Protein AF-A0A2M7KY69-F1 (afdb_monomer)

Secondary structure (DSSP, 8-state):
-PPPP-EE--S--TT-TTS----SHHHHHHHHHHHHHTT-SEEEE--TT-HHHHHHHHHHH--PEEEE--TTS-GGGGHHHHHTT-SEE--------

Nearest PDB structures (foldseek):
  6dwe-assembly1_A  TM=6.447E-01  e=4.186E-02  Mycobacterium tuberculosis H37Rv
  2qde-assembly1_E  TM=6.781E-01  e=7.116E-02  Aromatoleum aromaticum EbN1
  4aeo-assembly2_B  TM=5.671E-01  e=6.347E-01  Pseudomonas putida KT2440
  4p98-assembly1_A  TM=5.682E-01  e=2.555E+00  Conexibacter woesei DSM 14684
  7tnb-assembly1_AAA  TM=5.564E-01  e=2.730E+00  Caulobacter segnis

Sequence (97 aa):
MHPLIITATPNICWLKSEVDYPRTPEAIAEEAALCQQNGATILHTHAEGKWAETIAAVRTKCDIIVQCGMSSLPIPERMEVYENKADMISIILNHHD

pLDDT: mean 92.4, std 8.58, range [51.28, 98.69]

Radius of gyration: 13.69 Å; Cα contacts (8 Å, |Δi|>4): 145; chains: 1; bounding box: 34×30×38 Å

Solvent-accessible surface area (backbone atoms only — not comparable to full-atom values): 5874 Å² total; per-residue (Å²): 136,80,89,82,84,36,74,41,66,68,53,87,38,88,93,45,73,86,55,83,60,55,86,46,39,64,48,42,16,53,52,44,38,53,41,36,78,73,61,28,51,30,38,39,42,72,50,88,97,39,49,63,56,27,56,52,37,28,62,74,64,35,91,56,42,45,27,46,54,50,59,88,54,59,72,81,78,50,45,64,45,64,76,60,60,54,78,37,70,53,75,68,90,69,81,89,130

Foldseek 3Di:
DDDDAAEDEQEQDPVCNVDDGDADLQRLLVVLLVCVVVPHQEYEYEHQPCQLSNQVSNVVRDDHQYEYEDQPDPPVSCVVCVVSVHRHYDHDPDDDD

Mean predicted aligned error: 3.72 Å

Structure (mmCIF, N/CA/C/O backbone):
data_AF-A0A2M7KY69-F1
#
_entry.id   AF-A0A2M7KY69-F1
#
loop_
_atom_site.group_PDB
_atom_site.id
_atom_site.type_symbol
_atom_site.label_atom_id
_atom_site.label_alt_id
_atom_site.label_comp_id
_atom_site.label_asym_id
_atom_site.label_entity_id
_atom_site.label_seq_id
_atom_site.pdbx_PDB_ins_code
_atom_site.Cartn_x
_atom_site.Cartn_y
_atom_site.Cartn_z
_atom_site.occupancy
_atom_site.B_iso_or_equiv
_atom_site.auth_seq_id
_atom_site.auth_comp_id
_atom_site.auth_asym_id
_atom_site.auth_atom_id
_atom_site.pdbx_PDB_model_num
ATOM 1 N N . MET A 1 1 ? -22.003 -5.405 17.801 1.00 77.12 1 MET A N 1
ATOM 2 C CA . MET A 1 1 ? -21.566 -4.596 16.641 1.00 77.12 1 MET A CA 1
ATOM 3 C C . MET A 1 1 ? -20.312 -5.251 16.077 1.00 77.12 1 MET A C 1
ATOM 5 O O . MET A 1 1 ? -19.524 -5.737 16.880 1.00 77.12 1 MET A O 1
ATOM 9 N N . HIS A 1 2 ? -20.160 -5.363 14.757 1.00 92.44 2 HIS A N 1
ATOM 10 C CA . HIS A 1 2 ? -18.947 -5.932 14.153 1.00 92.44 2 HIS A CA 1
ATOM 11 C C . HIS A 1 2 ? -17.930 -4.812 13.890 1.00 92.44 2 HIS A C 1
ATOM 13 O O . HIS A 1 2 ? -18.352 -3.751 13.428 1.00 92.44 2 HIS A O 1
ATOM 19 N N . PRO A 1 3 ? -16.636 -5.005 14.202 1.00 94.62 3 PRO A N 1
ATOM 20 C CA . PRO A 1 3 ? -15.606 -4.018 13.887 1.00 94.62 3 PRO A CA 1
ATOM 21 C C . PRO A 1 3 ? -15.548 -3.726 12.381 1.00 94.62 3 PRO A C 1
ATOM 23 O O . PRO A 1 3 ? -15.645 -4.648 11.571 1.00 94.62 3 PRO A O 1
ATOM 26 N N . LEU A 1 4 ? -15.374 -2.455 12.014 1.00 96.38 4 LEU A N 1
ATOM 27 C CA . LEU A 1 4 ? -15.149 -2.028 10.632 1.00 96.38 4 LEU A CA 1
ATOM 28 C C . LEU A 1 4 ? -13.642 -1.930 10.371 1.00 96.38 4 LEU A C 1
ATOM 30 O O . LEU A 1 4 ? -12.925 -1.294 11.137 1.00 96.38 4 LEU A O 1
ATOM 34 N N . ILE A 1 5 ? -13.180 -2.538 9.279 1.00 97.81 5 ILE A N 1
ATOM 35 C CA . ILE A 1 5 ? -11.807 -2.399 8.784 1.00 97.81 5 ILE A CA 1
ATOM 36 C C . ILE A 1 5 ? -11.817 -1.342 7.685 1.00 97.81 5 ILE A C 1
ATOM 38 O O . ILE A 1 5 ? -12.552 -1.476 6.706 1.00 97.81 5 ILE A O 1
ATOM 42 N N . ILE A 1 6 ? -10.992 -0.310 7.840 1.00 98.38 6 ILE A N 1
ATOM 43 C CA . ILE A 1 6 ? -10.828 0.754 6.850 1.00 98.38 6 ILE A CA 1
ATOM 44 C C . ILE A 1 6 ? -9.428 0.626 6.252 1.00 98.38 6 ILE A C 1
ATOM 46 O O . ILE A 1 6 ? -8.431 0.666 6.975 1.00 98.38 6 ILE A O 1
ATOM 50 N N . THR A 1 7 ? -9.362 0.469 4.929 1.00 98.38 7 THR A N 1
ATOM 51 C CA . THR A 1 7 ? -8.107 0.512 4.166 1.00 98.38 7 THR A CA 1
ATOM 52 C C . THR A 1 7 ? -7.972 1.876 3.507 1.00 98.38 7 THR A C 1
ATOM 54 O O . THR A 1 7 ? -8.854 2.277 2.749 1.00 98.38 7 THR A O 1
ATOM 57 N N . ALA A 1 8 ? -6.878 2.579 3.787 1.00 97.88 8 ALA A N 1
ATOM 58 C CA . ALA A 1 8 ? -6.515 3.815 3.107 1.00 97.88 8 ALA A CA 1
ATOM 59 C C . ALA A 1 8 ? -5.542 3.520 1.959 1.00 97.88 8 ALA A C 1
ATOM 61 O O . ALA A 1 8 ? -4.653 2.681 2.094 1.0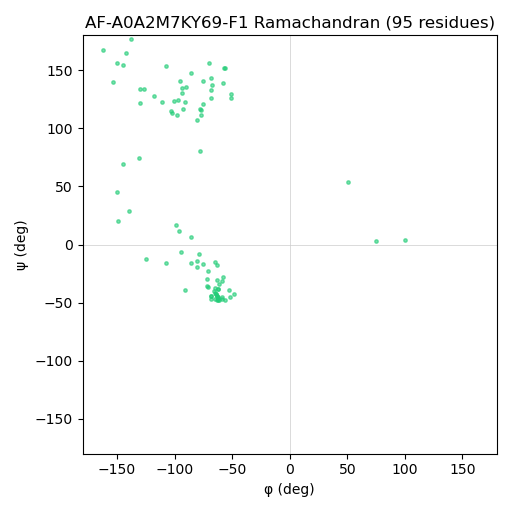0 97.88 8 ALA A O 1
ATOM 62 N N . THR A 1 9 ? -5.698 4.214 0.830 1.00 96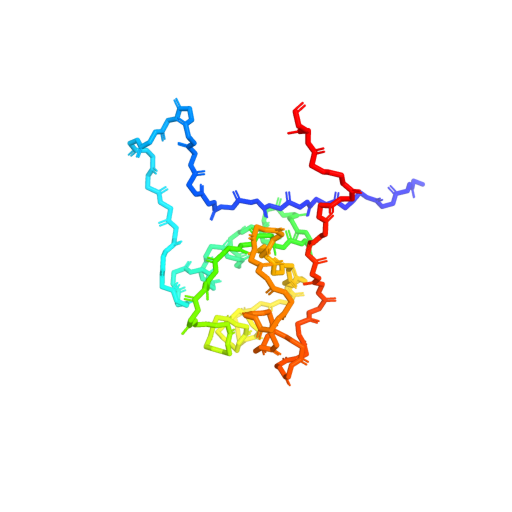.50 9 THR A N 1
ATOM 63 C CA . THR A 1 9 ? -4.825 4.062 -0.346 1.00 96.50 9 THR A CA 1
ATOM 64 C C . THR A 1 9 ? -4.354 5.427 -0.850 1.00 96.50 9 THR A C 1
ATOM 66 O O . THR A 1 9 ? -4.862 5.917 -1.859 1.00 96.50 9 THR A O 1
ATOM 69 N N . PRO A 1 10 ? -3.411 6.076 -0.142 1.00 94.69 10 PRO A N 1
ATOM 70 C CA . PRO A 1 10 ? -2.832 7.345 -0.566 1.00 94.69 10 PRO A CA 1
ATOM 71 C C . PRO A 1 10 ? -1.792 7.098 -1.666 1.00 94.69 10 PRO A C 1
ATOM 73 O O . PRO A 1 10 ? -0.592 7.006 -1.416 1.00 94.69 10 PRO A O 1
ATOM 76 N N . ASN A 1 11 ? -2.268 6.927 -2.896 1.00 91.88 11 ASN A N 1
ATOM 77 C CA . ASN A 1 11 ? -1.440 6.650 -4.065 1.00 91.88 11 ASN A CA 1
ATOM 78 C C . ASN A 1 11 ? -1.934 7.461 -5.274 1.00 91.88 11 ASN A C 1
ATOM 80 O O . ASN A 1 11 ? -2.943 8.163 -5.194 1.00 91.88 11 ASN A O 1
ATOM 84 N N . ILE A 1 12 ? -1.229 7.358 -6.400 1.00 90.81 12 ILE A N 1
ATOM 85 C CA . ILE A 1 12 ? -1.569 8.038 -7.646 1.00 90.81 12 ILE A CA 1
ATOM 86 C C . ILE A 1 12 ? -3.037 7.809 -8.044 1.00 90.81 12 ILE A C 1
ATOM 88 O O . ILE A 1 12 ? -3.507 6.680 -8.195 1.00 90.81 12 ILE A O 1
ATOM 92 N N . CYS A 1 13 ? -3.761 8.905 -8.273 1.00 89.75 13 CYS A N 1
ATOM 93 C CA . CYS A 1 13 ? -5.124 8.874 -8.787 1.00 89.75 13 CYS A CA 1
ATOM 94 C C . CYS A 1 13 ? -5.114 9.107 -10.298 1.00 89.75 13 CYS A C 1
ATOM 96 O O . CYS A 1 13 ? -4.844 10.207 -10.769 1.00 89.75 13 CYS A O 1
ATOM 98 N N . TRP A 1 14 ? -5.459 8.084 -11.079 1.00 88.81 14 TRP A N 1
ATOM 99 C CA . TRP A 1 14 ? -5.416 8.168 -12.544 1.00 88.81 14 TRP A CA 1
ATOM 100 C C . TRP A 1 14 ? -6.522 9.069 -13.111 1.00 88.81 14 TRP A C 1
ATOM 102 O O . TRP A 1 14 ? -6.391 9.606 -14.205 1.00 88.81 14 TRP A O 1
ATOM 112 N N . LEU A 1 15 ? -7.606 9.254 -12.352 1.00 93.56 15 LEU A N 1
ATOM 113 C CA . LEU A 1 15 ? -8.715 10.145 -12.706 1.00 93.56 15 LEU A CA 1
ATOM 114 C C . LEU A 1 15 ? -8.421 11.618 -12.387 1.00 93.56 15 LEU A C 1
ATOM 116 O O . LEU A 1 15 ? -9.112 12.494 -12.899 1.00 93.56 15 LEU A O 1
ATOM 120 N N . LYS A 1 16 ? -7.444 11.877 -11.509 1.00 94.38 16 LYS A N 1
ATOM 121 C CA . LYS A 1 16 ? -7.034 13.208 -11.046 1.00 94.38 16 LYS A CA 1
ATOM 122 C C . LYS A 1 16 ? -5.523 13.238 -10.827 1.00 94.38 16 LYS A C 1
ATOM 124 O O . LYS A 1 16 ? -5.047 13.271 -9.692 1.00 94.38 16 LYS A O 1
ATOM 129 N N . SER A 1 17 ? -4.771 13.166 -11.922 1.00 91.31 17 SER A N 1
ATOM 130 C CA . SER A 1 17 ? -3.306 13.057 -11.911 1.00 91.31 17 SER A CA 1
ATOM 131 C C . SER A 1 17 ? -2.589 14.260 -11.291 1.00 91.31 17 SER A C 1
ATOM 133 O O . SER A 1 17 ? -1.413 14.174 -10.957 1.00 91.31 17 SER A O 1
ATOM 135 N N . GLU A 1 18 ? -3.280 15.391 -11.171 1.00 94.19 18 GLU A N 1
ATOM 136 C CA . GLU A 1 18 ? -2.792 16.616 -10.544 1.00 94.19 18 GLU A CA 1
ATOM 137 C C . GLU A 1 18 ? -2.759 16.551 -9.012 1.00 94.19 18 GLU A C 1
ATOM 139 O O . GLU A 1 18 ? -2.118 17.388 -8.378 1.00 94.19 18 GLU A O 1
ATOM 144 N N . VAL A 1 19 ? -3.460 15.586 -8.410 1.00 93.88 19 VAL A N 1
ATOM 145 C CA . VAL A 1 19 ? -3.485 15.412 -6.957 1.00 93.88 19 VAL A CA 1
ATOM 146 C C . VAL A 1 19 ? -2.171 14.779 -6.514 1.00 93.88 19 VAL A C 1
ATOM 148 O O . VAL A 1 19 ? -1.809 13.686 -6.953 1.00 93.88 19 VAL A O 1
ATOM 151 N N . ASP A 1 20 ? -1.453 15.486 -5.644 1.00 93.69 20 ASP A N 1
ATOM 152 C CA . ASP A 1 20 ? -0.196 15.000 -5.087 1.00 93.69 20 ASP A CA 1
ATOM 153 C C . ASP A 1 20 ? -0.424 13.833 -4.114 1.00 93.69 20 ASP A C 1
ATOM 155 O O . ASP A 1 20 ? -1.507 13.666 -3.551 1.00 93.69 20 ASP A O 1
ATOM 159 N N . TYR A 1 21 ? 0.605 13.010 -3.934 1.00 94.88 21 TYR A N 1
ATOM 160 C CA . TYR A 1 21 ? 0.562 11.815 -3.092 1.00 94.88 21 TYR A CA 1
ATOM 161 C C . TYR A 1 21 ? 1.959 11.531 -2.510 1.00 94.88 21 TYR A C 1
ATOM 163 O O . TYR A 1 21 ? 2.960 11.976 -3.086 1.00 94.88 21 TYR A O 1
ATOM 171 N N . PRO A 1 22 ? 2.072 10.811 -1.377 1.00 96.88 22 PRO A N 1
ATOM 172 C CA . PRO A 1 22 ? 3.367 10.547 -0.753 1.00 96.88 22 PRO A CA 1
ATOM 173 C C . PRO A 1 22 ? 4.229 9.611 -1.616 1.00 96.88 22 PRO A C 1
ATOM 175 O O . PRO A 1 22 ? 3.758 8.582 -2.094 1.00 96.88 22 PRO A O 1
ATOM 178 N N . ARG A 1 23 ? 5.510 9.962 -1.812 1.00 95.12 23 ARG A N 1
ATOM 179 C CA . ARG A 1 23 ? 6.456 9.206 -2.673 1.00 95.12 23 ARG A CA 1
ATOM 180 C C . ARG A 1 23 ? 7.749 8.766 -1.984 1.00 95.12 23 ARG A C 1
ATOM 182 O O . ARG A 1 23 ? 8.522 8.001 -2.561 1.00 95.12 23 ARG A O 1
ATOM 189 N N . THR A 1 24 ? 8.045 9.295 -0.799 1.00 97.56 24 THR A N 1
ATOM 190 C CA . THR A 1 24 ? 9.235 8.910 -0.022 1.00 97.56 24 THR A CA 1
ATOM 191 C C . THR A 1 24 ? 8.816 8.067 1.179 1.00 97.56 24 THR A C 1
ATOM 193 O O . THR A 1 24 ? 7.685 8.235 1.643 1.00 97.56 24 THR A O 1
ATOM 196 N N . PRO A 1 25 ? 9.692 7.192 1.706 1.00 98.00 25 PRO A N 1
ATOM 197 C CA . PRO A 1 25 ? 9.411 6.423 2.918 1.00 98.00 25 PRO A CA 1
ATOM 198 C C . PRO A 1 25 ? 8.880 7.282 4.073 1.00 98.00 25 PRO A C 1
ATOM 200 O O . PRO A 1 25 ? 7.906 6.915 4.726 1.00 98.00 25 PRO A O 1
ATOM 203 N N . GLU A 1 26 ? 9.463 8.464 4.281 1.00 98.38 26 GLU A N 1
ATOM 204 C CA . GLU A 1 26 ? 9.069 9.398 5.337 1.00 98.38 26 GLU A CA 1
ATOM 205 C C . GLU A 1 26 ? 7.682 9.982 5.074 1.00 98.38 26 GLU A C 1
ATOM 207 O O . GLU A 1 26 ? 6.837 9.971 5.963 1.00 98.38 26 GLU A O 1
ATOM 212 N N . ALA A 1 27 ? 7.417 10.447 3.848 1.00 98.38 27 ALA A N 1
ATOM 213 C CA . ALA A 1 27 ? 6.110 10.990 3.484 1.00 98.38 27 ALA A CA 1
ATOM 214 C C . ALA A 1 27 ? 5.007 9.926 3.593 1.00 98.38 27 ALA A C 1
ATOM 216 O O . ALA A 1 27 ? 3.910 10.221 4.060 1.00 98.38 27 ALA A O 1
ATOM 217 N N . ILE A 1 28 ? 5.305 8.681 3.206 1.00 98.50 28 ILE A N 1
ATOM 218 C CA . ILE A 1 28 ? 4.384 7.550 3.355 1.00 98.50 28 ILE A CA 1
ATOM 219 C C . ILE A 1 28 ? 4.132 7.268 4.839 1.00 98.50 28 ILE A C 1
ATOM 221 O O . ILE A 1 28 ? 2.987 7.039 5.214 1.00 98.50 28 ILE A O 1
ATOM 225 N N . ALA A 1 29 ? 5.157 7.320 5.692 1.00 98.50 29 ALA A N 1
ATOM 226 C CA . ALA A 1 29 ? 5.006 7.118 7.132 1.00 98.50 29 ALA A CA 1
ATOM 227 C C . ALA A 1 29 ? 4.182 8.223 7.815 1.00 98.50 29 ALA A C 1
ATOM 229 O O . ALA A 1 29 ? 3.351 7.917 8.672 1.00 98.50 29 ALA A O 1
ATOM 230 N N . GLU A 1 30 ? 4.364 9.490 7.434 1.00 98.62 30 GLU A N 1
ATOM 231 C CA . GLU A 1 30 ? 3.520 10.589 7.928 1.00 98.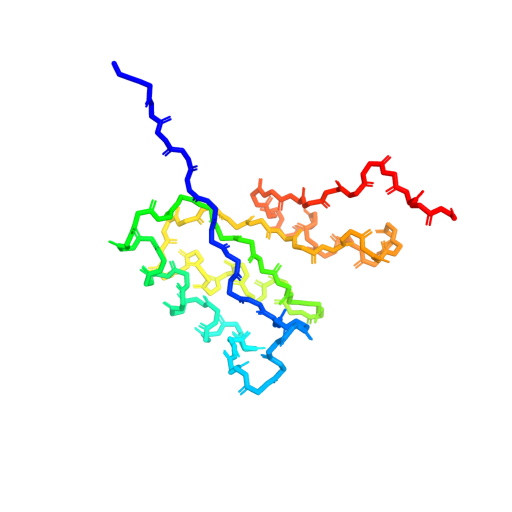62 30 GLU A CA 1
ATOM 232 C C . GLU A 1 30 ? 2.056 10.399 7.511 1.00 98.62 30 GLU A C 1
ATOM 234 O O . GLU A 1 30 ? 1.151 10.494 8.343 1.00 98.62 30 GLU A O 1
ATOM 239 N N . GLU A 1 31 ? 1.820 10.057 6.242 1.00 98.56 31 GLU A N 1
ATOM 240 C CA . GLU A 1 31 ? 0.473 9.805 5.731 1.00 98.56 31 GLU A CA 1
ATOM 241 C C . GLU A 1 31 ? -0.168 8.579 6.401 1.00 98.56 31 GLU A C 1
ATOM 243 O O . GLU A 1 31 ? -1.354 8.592 6.728 1.00 98.56 31 GLU A O 1
ATOM 248 N N . ALA A 1 32 ? 0.618 7.535 6.679 1.00 98.56 32 ALA A N 1
ATOM 249 C CA . ALA A 1 32 ? 0.190 6.344 7.406 1.00 98.56 32 ALA A CA 1
ATOM 250 C C . ALA A 1 32 ? -0.336 6.688 8.805 1.00 98.56 32 ALA A C 1
ATOM 252 O O . ALA A 1 32 ? -1.425 6.252 9.189 1.00 98.56 32 ALA A O 1
ATOM 253 N N . ALA A 1 33 ? 0.411 7.516 9.541 1.00 98.69 33 ALA A N 1
ATOM 254 C CA . ALA A 1 33 ? 0.022 7.973 10.867 1.00 98.69 33 ALA A CA 1
ATOM 255 C C . ALA A 1 33 ? -1.252 8.827 10.816 1.00 98.69 33 ALA A C 1
ATOM 257 O O . ALA A 1 33 ? -2.154 8.632 11.633 1.00 98.69 33 ALA A O 1
ATOM 258 N N . LEU A 1 34 ? -1.368 9.726 9.832 1.00 98.56 34 LEU A N 1
ATOM 259 C CA . LEU A 1 34 ? -2.571 10.533 9.631 1.00 98.56 34 LEU A CA 1
ATOM 260 C C . LEU A 1 34 ? -3.791 9.657 9.304 1.00 98.56 34 LEU A C 1
ATOM 262 O O . LEU A 1 34 ? -4.859 9.833 9.895 1.00 98.56 34 LEU A O 1
ATOM 266 N N . CYS A 1 35 ? -3.636 8.679 8.411 1.00 98.62 35 CYS A N 1
ATOM 267 C CA . CYS A 1 35 ? -4.678 7.711 8.081 1.00 98.62 35 CYS A CA 1
ATOM 268 C C . CYS A 1 35 ? -5.124 6.932 9.327 1.00 98.62 35 CYS A C 1
ATOM 270 O O . CYS A 1 35 ? -6.327 6.803 9.569 1.00 98.62 35 CYS A O 1
ATOM 272 N N . GLN A 1 36 ? -4.179 6.461 10.149 1.00 98.56 36 GLN A N 1
ATOM 273 C CA . GLN A 1 36 ? -4.491 5.737 11.383 1.00 98.56 36 GLN A CA 1
ATOM 274 C C . GLN A 1 36 ? -5.244 6.614 12.390 1.00 98.56 36 GLN A C 1
ATOM 276 O O . GLN A 1 36 ? -6.254 6.184 12.946 1.00 98.56 36 GLN A O 1
ATOM 281 N N . GLN A 1 37 ? -4.810 7.864 12.582 1.00 98.50 37 GLN A N 1
ATOM 282 C CA . GLN A 1 37 ? -5.493 8.836 13.445 1.00 98.50 37 GLN A CA 1
ATOM 283 C C . GLN A 1 37 ? -6.945 9.091 13.011 1.00 98.50 37 GLN A C 1
ATOM 285 O O . GLN A 1 37 ? -7.793 9.384 13.852 1.00 98.50 37 GLN A O 1
ATOM 290 N N . ASN A 1 38 ? -7.243 8.936 11.718 1.00 98.44 38 ASN A N 1
ATOM 291 C CA . ASN A 1 38 ? -8.579 9.093 11.140 1.00 98.44 38 ASN A CA 1
ATOM 292 C C . ASN A 1 38 ? -9.345 7.763 10.976 1.00 98.44 38 ASN A C 1
ATOM 294 O O . ASN A 1 38 ? -10.404 7.732 10.349 1.00 98.44 38 ASN A O 1
ATOM 298 N N . GLY A 1 39 ? -8.850 6.669 11.566 1.00 98.06 39 GLY A N 1
ATOM 299 C CA . GLY A 1 39 ? -9.573 5.401 11.687 1.00 98.06 39 GLY A CA 1
ATOM 300 C C . GLY A 1 39 ? -9.200 4.320 10.671 1.00 98.06 39 GLY A C 1
ATOM 301 O O . GLY A 1 39 ? -9.809 3.249 10.696 1.00 98.06 39 GLY A O 1
ATOM 302 N N . ALA A 1 40 ? -8.212 4.547 9.800 1.00 98.62 40 ALA A N 1
ATOM 303 C CA . ALA A 1 40 ? -7.673 3.480 8.963 1.00 98.62 40 ALA A CA 1
ATOM 304 C C . ALA A 1 40 ? -6.923 2.447 9.815 1.00 98.62 40 ALA A C 1
ATOM 306 O O . ALA A 1 40 ? -6.145 2.790 10.702 1.00 98.62 40 ALA A O 1
ATOM 307 N N . THR A 1 41 ? -7.130 1.167 9.522 1.00 98.38 41 THR A N 1
ATOM 308 C CA . THR A 1 41 ? -6.391 0.063 10.153 1.00 98.38 41 THR A CA 1
ATOM 309 C C . THR A 1 41 ? -5.392 -0.583 9.201 1.00 98.38 41 THR A C 1
ATOM 311 O O . THR A 1 41 ? -4.490 -1.287 9.653 1.00 98.38 41 THR A O 1
ATOM 314 N N . ILE A 1 42 ? -5.527 -0.325 7.896 1.00 98.62 42 ILE A N 1
ATOM 315 C CA . ILE A 1 42 ? -4.633 -0.812 6.847 1.00 98.62 42 ILE A CA 1
ATOM 316 C C . ILE A 1 42 ? -4.225 0.363 5.957 1.00 98.62 42 ILE A C 1
ATOM 318 O O . ILE A 1 42 ? -5.076 1.131 5.502 1.00 98.62 42 ILE A O 1
ATOM 322 N N . LEU A 1 43 ? -2.933 0.461 5.665 1.00 98.25 43 LEU A N 1
ATOM 323 C CA . LEU A 1 43 ? -2.378 1.315 4.625 1.00 98.25 43 LEU A CA 1
ATOM 324 C C . LEU A 1 43 ? -2.016 0.455 3.415 1.00 98.25 43 LEU A C 1
ATOM 326 O O . LEU A 1 43 ? -1.100 -0.361 3.487 1.00 98.25 43 LEU A O 1
ATOM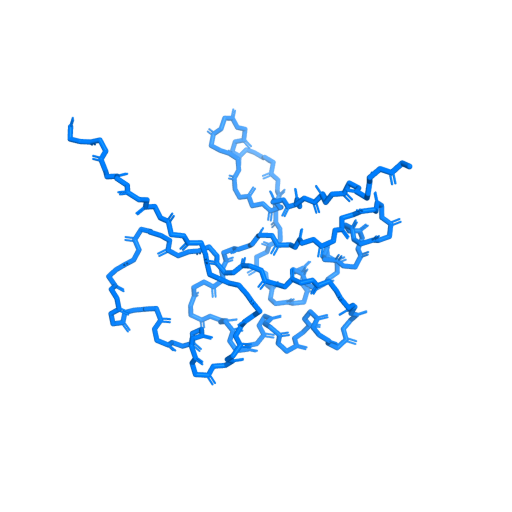 330 N N . HIS A 1 44 ? -2.691 0.661 2.290 1.00 97.56 44 HIS A N 1
ATOM 331 C CA . HIS A 1 44 ? -2.226 0.170 0.997 1.00 97.56 44 HIS A CA 1
ATOM 332 C C . HIS A 1 44 ? -1.365 1.243 0.332 1.00 97.56 44 HIS A C 1
ATOM 334 O O . HIS A 1 44 ? -1.837 2.352 0.085 1.00 97.56 44 HIS A O 1
ATOM 340 N N . THR A 1 45 ? -0.124 0.912 -0.007 1.00 95.69 45 THR A N 1
ATOM 341 C CA . THR A 1 45 ? 0.797 1.841 -0.679 1.00 95.69 45 THR A CA 1
ATOM 342 C C . THR A 1 45 ? 1.654 1.117 -1.708 1.00 95.69 45 THR A C 1
ATOM 344 O O . THR A 1 45 ? 1.680 -0.115 -1.715 1.00 95.69 45 THR A O 1
ATOM 347 N N . HIS A 1 46 ? 2.301 1.871 -2.598 1.00 94.12 46 HIS A N 1
ATOM 348 C CA . HIS A 1 46 ? 3.272 1.405 -3.597 1.00 94.12 46 HIS A CA 1
ATOM 349 C C . HIS A 1 46 ? 4.612 2.078 -3.282 1.00 94.12 46 HIS A C 1
ATOM 351 O O . HIS A 1 46 ? 4.660 3.293 -3.090 1.00 94.12 46 HIS A O 1
ATOM 357 N N . ALA A 1 47 ? 5.680 1.291 -3.167 1.00 93.62 47 ALA A N 1
ATOM 358 C CA . ALA A 1 47 ? 7.013 1.773 -2.808 1.00 93.62 47 ALA A CA 1
ATOM 359 C C . ALA A 1 47 ? 8.111 0.906 -3.445 1.00 93.62 47 ALA A C 1
ATOM 361 O O . ALA A 1 47 ? 9.065 0.493 -2.784 1.00 93.62 47 ALA A O 1
ATOM 362 N N . GLU A 1 48 ? 7.954 0.591 -4.730 1.00 90.25 48 GLU A N 1
ATOM 363 C CA . GLU A 1 48 ? 8.886 -0.230 -5.497 1.00 90.25 48 GLU A CA 1
ATOM 364 C C . GLU A 1 48 ? 10.332 0.275 -5.368 1.00 90.25 48 GLU A C 1
ATOM 366 O O . GLU A 1 48 ? 10.625 1.461 -5.540 1.00 90.25 48 GLU A O 1
ATOM 371 N N . GLY A 1 49 ? 11.245 -0.646 -5.045 1.00 90.06 49 GLY A N 1
ATOM 372 C CA . GLY A 1 49 ? 12.661 -0.353 -4.812 1.00 90.06 49 GLY A CA 1
ATOM 373 C C . GLY A 1 49 ? 12.972 0.322 -3.472 1.00 90.06 49 GLY A C 1
ATOM 374 O O . GLY A 1 49 ? 14.127 0.676 -3.243 1.00 90.06 49 GLY A O 1
ATOM 375 N N . LYS A 1 50 ? 11.971 0.533 -2.606 1.00 94.44 50 LYS A N 1
ATOM 376 C CA . LYS A 1 50 ? 12.111 1.151 -1.275 1.00 94.44 50 LYS A CA 1
ATOM 377 C C . LYS A 1 50 ? 11.243 0.459 -0.220 1.00 94.44 50 LYS A C 1
ATOM 379 O O . LYS A 1 50 ? 10.792 1.110 0.730 1.00 94.44 50 LYS A O 1
ATOM 384 N N . TRP A 1 51 ? 10.955 -0.834 -0.366 1.00 94.44 51 TRP A N 1
ATOM 385 C CA . TRP A 1 51 ? 10.029 -1.511 0.543 1.00 94.44 51 TRP A CA 1
ATOM 386 C C . TRP A 1 51 ? 10.600 -1.638 1.945 1.00 94.44 51 TRP A C 1
ATOM 388 O O . TRP A 1 51 ? 9.895 -1.334 2.906 1.00 94.44 51 TRP A O 1
ATOM 398 N N . ALA A 1 52 ? 11.871 -2.026 2.068 1.00 95.00 52 ALA A N 1
ATOM 399 C CA . ALA A 1 52 ? 12.533 -2.139 3.366 1.00 95.00 52 ALA A CA 1
ATOM 400 C C . ALA A 1 52 ? 12.475 -0.816 4.155 1.00 95.00 52 ALA A C 1
ATOM 402 O O . ALA A 1 52 ? 12.067 -0.791 5.318 1.00 95.00 52 ALA A O 1
ATOM 403 N N . GLU A 1 53 ? 12.818 0.292 3.492 1.00 97.31 53 GLU A N 1
ATOM 404 C CA . GLU A 1 53 ? 12.820 1.638 4.074 1.00 97.31 53 GLU A CA 1
ATOM 405 C C . GLU A 1 53 ? 11.405 2.090 4.451 1.00 97.31 53 GLU A C 1
ATOM 407 O O . GLU A 1 53 ? 11.175 2.549 5.568 1.00 97.31 53 GLU A O 1
ATOM 412 N N . THR A 1 54 ? 10.439 1.903 3.549 1.00 97.12 54 THR A N 1
ATOM 413 C CA . THR A 1 54 ? 9.035 2.287 3.764 1.00 97.12 54 THR A CA 1
ATOM 414 C C . THR A 1 54 ? 8.409 1.530 4.930 1.00 97.12 54 THR A C 1
ATOM 416 O O . THR A 1 54 ? 7.799 2.138 5.807 1.00 97.12 54 THR A O 1
ATOM 419 N N . ILE A 1 55 ? 8.586 0.207 4.984 1.00 96.44 55 ILE A N 1
ATOM 420 C CA . ILE A 1 55 ? 8.039 -0.629 6.061 1.00 96.44 55 ILE A CA 1
ATOM 421 C C . ILE A 1 55 ? 8.652 -0.226 7.408 1.00 96.44 55 ILE A C 1
ATOM 423 O O . ILE A 1 55 ? 7.929 -0.085 8.396 1.00 96.44 55 ILE A O 1
ATOM 427 N N . ALA A 1 56 ? 9.971 -0.013 7.458 1.00 96.94 56 ALA A N 1
ATOM 428 C CA . ALA A 1 56 ? 10.652 0.418 8.675 1.00 96.94 56 ALA A CA 1
ATOM 429 C C . ALA A 1 56 ? 10.192 1.812 9.137 1.00 96.94 56 ALA A C 1
ATOM 431 O O . ALA A 1 56 ? 9.938 2.011 10.330 1.00 96.94 56 ALA A O 1
ATOM 432 N N . ALA A 1 57 ? 10.039 2.759 8.207 1.00 98.12 57 ALA A N 1
ATOM 433 C CA . ALA A 1 57 ? 9.578 4.112 8.500 1.00 98.12 57 ALA A CA 1
ATOM 434 C C . ALA A 1 57 ? 8.150 4.113 9.065 1.00 98.12 57 ALA A C 1
ATOM 436 O O . ALA A 1 57 ? 7.910 4.711 10.115 1.00 98.12 57 ALA A O 1
ATOM 437 N N . VAL A 1 58 ? 7.220 3.385 8.434 1.00 98.12 58 VAL A N 1
ATOM 438 C CA . VAL A 1 58 ? 5.828 3.287 8.904 1.00 98.12 58 VAL A CA 1
ATOM 439 C C . VAL A 1 58 ? 5.764 2.664 10.298 1.00 98.12 58 VAL A C 1
ATOM 441 O O . VAL A 1 58 ? 5.150 3.254 11.184 1.00 98.12 58 VAL A O 1
ATOM 444 N N . ARG A 1 59 ? 6.462 1.543 10.528 1.00 96.75 59 ARG A N 1
ATOM 445 C CA . ARG A 1 59 ? 6.503 0.853 11.835 1.00 96.75 59 ARG A CA 1
ATOM 446 C C . ARG A 1 59 ? 7.122 1.692 12.950 1.00 96.75 59 ARG A C 1
ATOM 448 O O . ARG A 1 59 ? 6.767 1.533 14.110 1.00 96.75 59 ARG A O 1
ATOM 455 N N . THR A 1 60 ? 8.062 2.572 12.614 1.00 97.94 60 THR A N 1
ATOM 456 C CA . THR A 1 60 ? 8.645 3.508 13.588 1.00 97.94 60 THR A CA 1
ATOM 457 C C . THR A 1 60 ? 7.648 4.602 13.969 1.00 97.94 60 THR A C 1
ATOM 459 O O . THR A 1 60 ? 7.702 5.139 15.074 1.00 97.94 60 THR A O 1
ATOM 462 N N . LYS A 1 61 ? 6.749 4.957 13.048 1.00 98.19 61 LYS A N 1
ATOM 463 C CA . LYS A 1 61 ? 5.830 6.082 13.195 1.00 98.19 61 LYS A CA 1
ATOM 464 C C . LYS A 1 61 ? 4.500 5.686 13.833 1.00 98.19 61 LYS A C 1
ATOM 466 O O . LYS A 1 61 ? 3.941 6.482 14.587 1.00 98.19 61 LYS A O 1
ATOM 471 N N . CYS A 1 62 ? 3.967 4.516 13.488 1.00 98.12 62 CYS A N 1
ATOM 472 C CA . CYS A 1 62 ? 2.609 4.115 13.837 1.00 98.12 62 CYS A CA 1
ATOM 473 C C . CYS A 1 62 ? 2.393 2.591 13.712 1.00 98.12 62 CYS A C 1
ATOM 475 O O . CYS A 1 62 ? 3.205 1.888 13.115 1.00 98.12 62 CYS A O 1
ATOM 477 N N . ASP A 1 63 ? 1.274 2.090 14.244 1.00 97.69 63 ASP A N 1
ATOM 478 C CA . ASP A 1 63 ? 0.973 0.647 14.327 1.00 97.69 63 ASP A CA 1
ATOM 479 C C . ASP A 1 63 ? 0.042 0.146 13.201 1.00 97.69 63 ASP A C 1
ATOM 481 O O . ASP A 1 63 ? -0.603 -0.898 13.330 1.00 97.69 63 ASP A O 1
ATOM 485 N N . ILE A 1 64 ? -0.116 0.912 12.117 1.00 98.50 64 ILE A N 1
ATOM 486 C CA . ILE A 1 64 ? -1.010 0.534 11.015 1.00 98.50 64 ILE A CA 1
ATOM 487 C C . ILE A 1 64 ? -0.462 -0.683 10.255 1.00 98.50 64 ILE A C 1
ATOM 489 O O . ILE A 1 64 ? 0.742 -0.801 10.034 1.00 98.50 64 ILE A O 1
ATOM 493 N N . ILE A 1 65 ? -1.350 -1.575 9.810 1.00 98.31 65 ILE A N 1
ATOM 494 C CA . ILE A 1 65 ? -0.969 -2.716 8.968 1.00 98.31 65 ILE A CA 1
ATOM 495 C C . ILE A 1 65 ? -0.529 -2.191 7.599 1.00 98.31 65 ILE A C 1
ATOM 497 O O . ILE A 1 65 ? -1.296 -1.496 6.928 1.00 98.31 65 ILE A O 1
ATOM 501 N N . VAL A 1 66 ? 0.670 -2.563 7.151 1.00 97.12 66 VAL A N 1
ATOM 502 C CA . VAL A 1 66 ? 1.183 -2.190 5.828 1.00 97.12 66 VAL A CA 1
ATOM 503 C C . VAL A 1 66 ? 0.845 -3.274 4.808 1.00 97.12 66 VAL A C 1
ATOM 505 O O . VAL A 1 66 ? 1.319 -4.409 4.889 1.00 97.12 66 VAL A O 1
ATOM 508 N N . GLN A 1 67 ? 0.038 -2.910 3.811 1.00 97.12 67 GLN A N 1
ATOM 509 C CA . GLN A 1 67 ? -0.254 -3.735 2.645 1.00 97.12 67 GLN A CA 1
ATOM 510 C C . GLN A 1 67 ? 0.543 -3.251 1.430 1.00 97.12 67 GLN A C 1
ATOM 512 O O . GLN A 1 67 ? 0.278 -2.185 0.873 1.00 97.12 67 GLN A O 1
ATOM 517 N N . CYS A 1 68 ? 1.482 -4.075 0.970 1.00 94.94 68 CYS A N 1
ATOM 518 C CA . CYS A 1 68 ? 2.307 -3.771 -0.194 1.00 94.94 68 CYS A CA 1
ATOM 519 C C . CYS A 1 68 ? 1.534 -4.007 -1.506 1.00 94.94 68 CYS A C 1
ATOM 521 O O . CYS A 1 68 ? 1.120 -5.129 -1.838 1.00 94.94 68 CYS A O 1
ATOM 523 N N . GLY A 1 69 ? 1.326 -2.928 -2.259 1.00 92.75 69 GLY A N 1
ATOM 524 C CA . GLY A 1 69 ? 0.752 -2.932 -3.598 1.00 92.75 69 GLY A CA 1
ATOM 525 C C . GLY A 1 69 ? 1.789 -3.290 -4.658 1.00 92.75 69 GLY A C 1
ATOM 526 O O . GLY A 1 69 ? 2.655 -2.480 -4.936 1.00 92.75 69 GLY A O 1
ATOM 527 N N . MET A 1 70 ? 1.726 -4.496 -5.233 1.00 82.50 70 MET A N 1
ATOM 528 C CA . MET A 1 70 ? 2.690 -4.957 -6.258 1.00 82.50 70 MET A CA 1
ATOM 529 C C . MET A 1 70 ? 2.070 -5.925 -7.269 1.00 82.50 70 MET A C 1
ATOM 531 O O . MET A 1 70 ? 2.750 -6.742 -7.893 1.00 82.50 70 MET A O 1
ATOM 535 N N . SER A 1 71 ? 0.745 -5.918 -7.387 1.00 72.38 71 SER A N 1
ATOM 536 C CA . SER A 1 71 ? 0.045 -6.972 -8.122 1.00 72.38 71 SER A CA 1
ATOM 537 C C . SER A 1 71 ? 0.362 -7.004 -9.627 1.00 72.38 71 SER A C 1
ATOM 539 O O . SER A 1 71 ? 0.103 -8.023 -10.264 1.00 72.38 71 SER A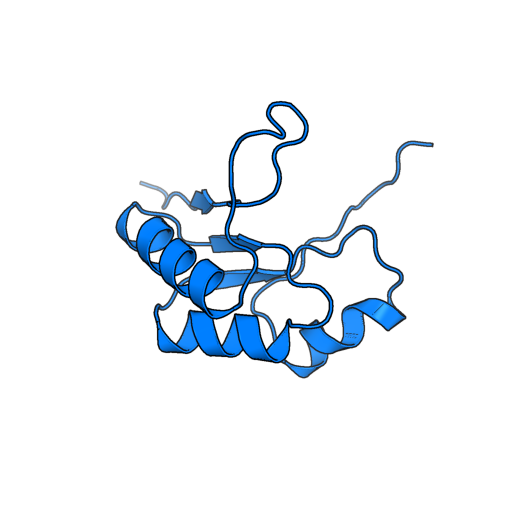 O 1
ATOM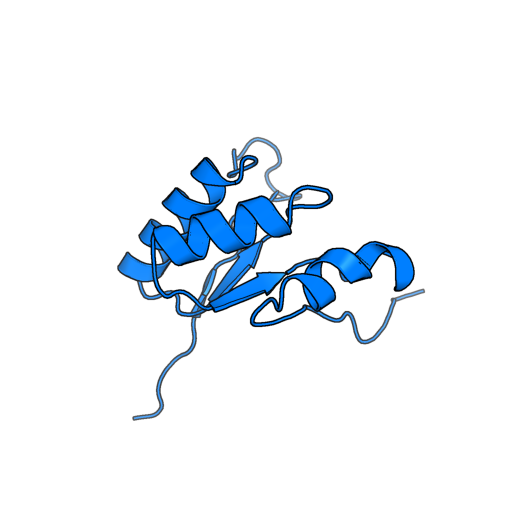 541 N N . SER A 1 72 ? 0.955 -5.939 -10.171 1.00 74.56 72 SER A N 1
ATOM 542 C CA . SER A 1 72 ? 1.430 -5.817 -11.554 1.00 74.56 72 SER A CA 1
ATOM 543 C C . SER A 1 72 ? 2.847 -6.358 -11.794 1.00 74.56 72 SER A C 1
ATOM 545 O O . SER A 1 72 ? 3.209 -6.584 -12.944 1.00 74.56 72 SER A O 1
ATOM 547 N N . LEU A 1 73 ? 3.655 -6.584 -10.750 1.00 81.56 73 LEU A N 1
ATOM 548 C CA . LEU A 1 73 ? 5.050 -7.019 -10.904 1.00 81.56 73 LEU A CA 1
ATOM 549 C C . LEU A 1 73 ? 5.167 -8.546 -11.032 1.00 81.56 73 LEU A C 1
ATOM 551 O O . LEU A 1 73 ? 4.398 -9.258 -10.393 1.00 81.56 73 LEU A O 1
ATOM 555 N N . PRO A 1 74 ? 6.131 -9.110 -11.770 1.00 84.25 74 PRO A N 1
ATOM 556 C CA . PRO A 1 74 ? 6.472 -10.533 -11.693 1.00 84.25 74 PRO A CA 1
ATOM 557 C C . PRO A 1 74 ? 6.843 -10.988 -10.270 1.00 84.25 74 PRO A C 1
ATOM 559 O O . PRO A 1 74 ? 7.369 -10.211 -9.481 1.00 84.25 74 PRO A O 1
ATOM 562 N N . ILE A 1 75 ? 6.624 -12.268 -9.932 1.00 83.00 75 ILE A N 1
ATOM 563 C CA . ILE A 1 75 ? 6.935 -12.815 -8.590 1.00 83.00 75 ILE A CA 1
ATOM 564 C C . ILE A 1 75 ? 8.377 -12.518 -8.130 1.00 83.00 75 ILE A C 1
ATOM 566 O O . ILE A 1 75 ? 8.527 -12.082 -6.989 1.00 83.00 75 ILE A O 1
ATOM 570 N N . PRO A 1 76 ? 9.430 -12.694 -8.959 1.00 85.50 76 PRO A N 1
ATOM 571 C CA . PRO A 1 76 ? 10.801 -12.401 -8.532 1.00 85.50 76 PRO A CA 1
ATOM 572 C C . PRO A 1 76 ? 11.014 -10.949 -8.086 1.00 85.50 76 PRO A C 1
ATOM 574 O O . PRO A 1 76 ? 11.795 -10.696 -7.177 1.00 85.50 76 PRO A O 1
ATOM 577 N N . GLU A 1 77 ? 10.280 -10.002 -8.670 1.00 85.94 77 GLU A N 1
ATOM 578 C CA . GLU A 1 77 ? 10.370 -8.573 -8.344 1.00 85.94 77 GLU A CA 1
ATOM 579 C C . GLU A 1 77 ? 9.628 -8.212 -7.047 1.00 85.94 77 GLU A C 1
ATOM 581 O O . GLU A 1 77 ? 9.761 -7.106 -6.534 1.00 85.94 77 GLU A O 1
ATOM 586 N N . ARG A 1 78 ? 8.870 -9.156 -6.473 1.00 86.31 78 ARG A N 1
ATOM 587 C CA . ARG A 1 78 ? 8.131 -8.978 -5.214 1.00 86.31 78 ARG A CA 1
ATOM 588 C C . ARG A 1 78 ? 8.907 -9.460 -3.985 1.00 86.31 78 ARG A C 1
ATOM 590 O O . ARG A 1 78 ? 8.418 -9.296 -2.868 1.00 86.31 78 ARG A O 1
ATOM 597 N N . MET A 1 79 ? 10.071 -10.092 -4.165 1.00 89.56 79 MET A N 1
ATOM 598 C CA . MET A 1 79 ? 10.770 -10.817 -3.092 1.00 89.56 79 MET A CA 1
ATOM 599 C C . MET A 1 79 ? 11.183 -9.930 -1.915 1.00 89.56 79 MET A C 1
ATOM 601 O O . MET A 1 79 ? 11.074 -10.370 -0.772 1.00 89.56 79 MET A O 1
ATOM 605 N N . GLU A 1 80 ? 11.539 -8.669 -2.173 1.00 89.06 80 GLU A N 1
ATOM 606 C CA . GLU A 1 80 ? 11.933 -7.702 -1.139 1.00 89.06 80 GLU A CA 1
ATOM 607 C C . GLU A 1 80 ? 10.879 -7.588 -0.021 1.00 89.06 80 GLU A C 1
ATOM 609 O O . GLU A 1 80 ? 11.204 -7.526 1.164 1.00 89.06 80 GLU A O 1
ATOM 614 N N . VAL A 1 81 ? 9.596 -7.625 -0.377 1.00 90.62 81 VAL A N 1
ATOM 615 C CA . VAL A 1 81 ? 8.484 -7.507 0.575 1.00 90.62 81 VAL A CA 1
ATOM 616 C C . VAL A 1 81 ? 8.341 -8.748 1.456 1.00 90.62 81 VAL A C 1
ATOM 618 O O . VAL A 1 81 ? 8.033 -8.631 2.646 1.00 90.62 81 VAL A O 1
ATOM 621 N N . TYR A 1 82 ? 8.595 -9.935 0.899 1.00 89.50 82 TYR A N 1
ATOM 622 C CA . TYR A 1 82 ? 8.601 -11.183 1.664 1.00 89.50 82 TYR A CA 1
ATOM 623 C C . TYR A 1 82 ? 9.784 -11.230 2.635 1.00 89.50 82 TYR A C 1
ATOM 625 O O . TYR A 1 82 ? 9.610 -11.582 3.802 1.00 89.50 82 TYR A O 1
ATOM 633 N N .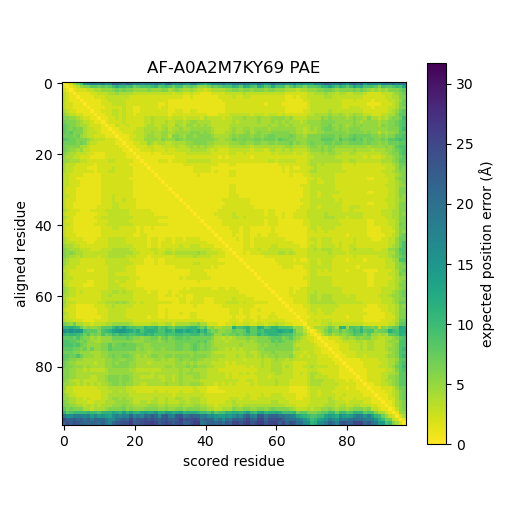 GLU A 1 83 ? 10.973 -10.833 2.178 1.00 91.81 83 GLU A N 1
ATOM 634 C CA . GLU A 1 83 ? 12.196 -10.793 2.989 1.00 91.81 83 GLU A CA 1
ATOM 635 C C . GLU A 1 83 ? 12.074 -9.812 4.162 1.00 91.81 83 GLU A C 1
ATOM 637 O O . GLU A 1 83 ? 12.486 -10.121 5.282 1.00 91.81 83 GLU A O 1
ATOM 642 N N . ASN A 1 84 ? 11.417 -8.671 3.936 1.00 90.31 84 ASN A N 1
ATOM 643 C CA . ASN A 1 84 ? 11.161 -7.653 4.958 1.00 90.31 84 ASN A CA 1
ATOM 644 C C . ASN A 1 84 ? 9.888 -7.901 5.786 1.00 90.31 84 ASN A C 1
ATOM 646 O O . ASN A 1 84 ? 9.529 -7.078 6.637 1.00 90.31 84 ASN A O 1
ATOM 650 N N . LYS A 1 85 ? 9.228 -9.052 5.590 1.00 91.12 85 LYS A N 1
ATOM 651 C CA . LYS A 1 85 ? 8.047 -9.491 6.347 1.00 91.12 85 LYS A CA 1
ATOM 652 C C . LYS A 1 85 ? 6.965 -8.413 6.401 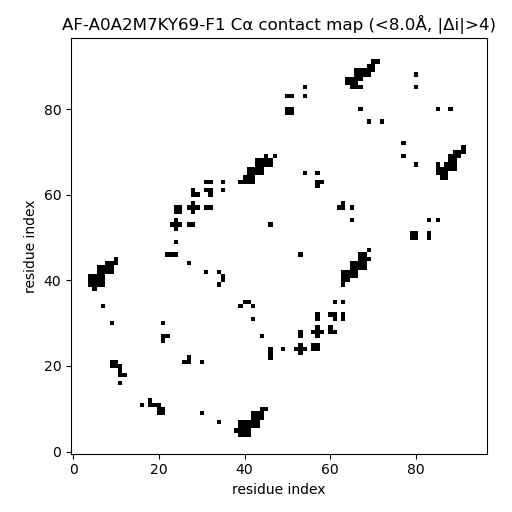1.00 91.12 85 LYS A C 1
ATOM 654 O O . LYS A 1 85 ? 6.557 -8.012 7.493 1.00 91.12 85 LYS A O 1
ATOM 659 N N . ALA A 1 86 ? 6.543 -7.904 5.247 1.00 91.25 86 ALA A N 1
ATOM 660 C CA . ALA A 1 86 ? 5.377 -7.029 5.213 1.00 91.25 86 ALA A CA 1
ATOM 661 C C . ALA A 1 86 ? 4.151 -7.724 5.813 1.00 91.25 86 ALA A C 1
ATOM 663 O O . ALA A 1 86 ? 4.026 -8.950 5.763 1.00 91.25 86 ALA A O 1
ATOM 664 N N . ASP A 1 87 ? 3.244 -6.929 6.370 1.00 96.50 87 ASP A N 1
ATOM 665 C CA . ASP A 1 87 ? 2.092 -7.464 7.090 1.00 96.50 87 ASP A CA 1
ATOM 666 C C . ASP A 1 87 ? 1.076 -8.080 6.115 1.00 96.50 87 ASP A C 1
ATOM 668 O O . ASP A 1 87 ? 0.455 -9.102 6.409 1.00 96.50 87 ASP A O 1
ATOM 672 N N . MET A 1 88 ? 0.926 -7.473 4.931 1.00 96.00 88 MET A N 1
ATOM 673 C CA . MET A 1 88 ? 0.061 -7.954 3.856 1.00 96.00 88 MET A CA 1
ATOM 674 C C . MET A 1 88 ? 0.655 -7.670 2.471 1.00 96.00 88 MET A C 1
ATOM 676 O O . MET A 1 88 ? 1.380 -6.700 2.261 1.00 96.00 88 MET A O 1
ATOM 680 N N . ILE A 1 89 ? 0.262 -8.478 1.485 1.00 92.56 89 ILE A N 1
ATOM 681 C CA . ILE A 1 89 ? 0.554 -8.256 0.063 1.00 92.56 89 ILE A CA 1
ATOM 682 C C . ILE A 1 89 ? -0.764 -8.297 -0.707 1.00 92.56 89 ILE A C 1
ATOM 684 O O . ILE A 1 89 ? -1.588 -9.187 -0.490 1.00 92.56 89 ILE A O 1
ATOM 688 N N . SER A 1 90 ? -0.972 -7.335 -1.605 1.00 90.88 90 SER A N 1
ATOM 689 C CA . SER A 1 90 ? -2.108 -7.378 -2.536 1.00 90.88 90 SER A CA 1
ATOM 690 C C . SER A 1 90 ? -1.865 -8.393 -3.657 1.00 90.88 90 SER A C 1
ATOM 692 O O . SER A 1 90 ? -0.752 -8.507 -4.176 1.00 90.88 90 SER A O 1
ATOM 694 N N . ILE A 1 91 ? -2.911 -9.119 -4.052 1.00 87.81 91 ILE A N 1
ATOM 695 C CA . ILE A 1 91 ? -2.866 -10.084 -5.154 1.00 87.81 91 ILE A CA 1
ATOM 696 C C . ILE A 1 91 ? -4.045 -9.807 -6.087 1.00 87.81 91 ILE A C 1
ATOM 698 O O . ILE A 1 91 ? -5.201 -9.884 -5.672 1.00 87.81 91 ILE A O 1
ATOM 702 N N . ILE A 1 92 ? -3.760 -9.529 -7.359 1.00 85.81 92 ILE A N 1
ATOM 703 C CA . ILE A 1 92 ? -4.762 -9.553 -8.427 1.00 85.81 92 ILE A CA 1
ATOM 704 C C . ILE A 1 92 ? -5.028 -11.019 -8.780 1.00 85.81 92 ILE A C 1
ATOM 706 O O . ILE A 1 92 ? -4.131 -11.728 -9.231 1.00 85.81 92 ILE A O 1
ATOM 710 N N . LEU A 1 93 ? -6.261 -11.475 -8.548 1.00 85.19 93 LEU A N 1
ATOM 711 C CA . LEU A 1 93 ? -6.666 -12.868 -8.774 1.00 85.19 93 LEU A CA 1
ATOM 712 C C . LEU A 1 93 ? -6.975 -13.192 -10.240 1.00 85.19 93 LEU A C 1
ATOM 714 O O . LEU A 1 93 ? -7.088 -14.363 -10.588 1.00 85.19 93 LEU A O 1
ATOM 718 N N . ASN A 1 94 ? -7.134 -12.177 -11.088 1.00 78.75 94 ASN A N 1
ATOM 719 C CA . ASN A 1 94 ? -7.388 -12.358 -12.509 1.00 78.75 94 ASN A CA 1
ATOM 720 C C . ASN A 1 94 ? -6.893 -11.138 -13.294 1.00 78.75 94 ASN A C 1
ATOM 722 O O . ASN A 1 94 ? -7.084 -10.014 -12.837 1.00 78.75 94 ASN A O 1
ATOM 726 N N . HIS A 1 95 ? -6.293 -11.344 -14.462 1.00 68.00 95 HIS A N 1
ATOM 727 C CA . HIS A 1 95 ?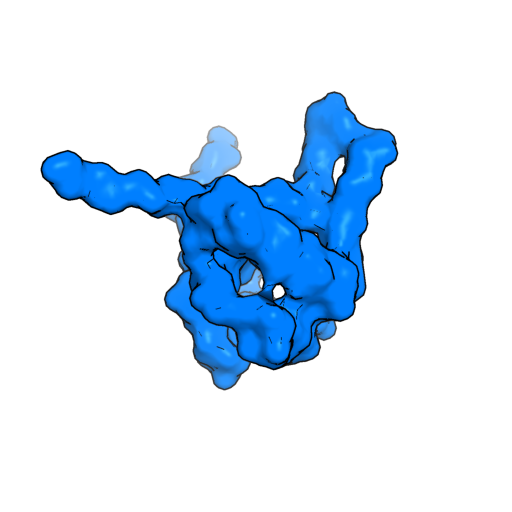 -6.137 -10.272 -15.445 1.00 68.00 95 HIS A CA 1
ATOM 728 C C . HIS A 1 95 ? -7.328 -10.346 -16.402 1.00 68.00 95 HIS A C 1
ATOM 730 O O . HIS A 1 95 ? -7.732 -11.433 -16.808 1.00 68.00 95 HIS A O 1
ATOM 736 N N . HIS A 1 96 ? -7.934 -9.201 -16.709 1.00 52.69 96 HIS A N 1
ATOM 737 C CA . HIS A 1 96 ? -8.822 -9.125 -17.861 1.00 52.69 96 HIS A CA 1
ATOM 738 C C . HIS A 1 96 ? -7.925 -9.061 -19.096 1.00 52.69 96 HIS A C 1
ATOM 740 O O . HIS A 1 96 ? -7.210 -8.072 -19.260 1.00 52.69 96 HIS A O 1
ATOM 746 N N . ASP A 1 97 ? -7.935 -10.128 -19.892 1.00 51.28 97 ASP A N 1
ATOM 747 C CA . ASP A 1 97 ? -7.542 -10.059 -21.302 1.00 51.28 97 ASP A CA 1
ATOM 748 C C . ASP A 1 97 ? -8.612 -9.294 -22.100 1.00 51.28 97 ASP A C 1
ATOM 750 O O . ASP A 1 97 ? -9.822 -9.521 -21.838 1.00 51.28 97 ASP A O 1
#